Protein AF-K2ACZ4-F1 (afdb_monomer_lite)

Secondary structure (DSSP, 8-state):
------TTSSHHHHHHHHTTSS--SSS--EETTEETTTS-HHHHHHH-----SS----SS-HHHHHHTT-TT--GGG-

pLDDT: mean 93.25, std 3.08, range [77.56, 97.56]

Sequence (78 aa):
MALVGPSGAGKSTILQLLMRFYDPQSGSIRLDGLDLRDLTRSDFRAAMALVPQDPVIFATSALENIRFGRPDASEAEV

Radius of gyration: 16.01 Å; chains: 1; bounding box: 40×31×41 Å

Foldseek 3Di:
DDDDDDPPPCPVVVVCCLLPVDPDPDDFDDDPNHGPVPDDPVVSPVVDDDDDPDDDDDPDDPQVRVCVSPVPDDPVRD

Structure (mmCIF, N/CA/C/O backbone):
data_AF-K2ACZ4-F1
#
_entry.id   AF-K2ACZ4-F1
#
loop_
_atom_site.group_PDB
_atom_site.id
_atom_site.type_symbol
_atom_site.label_atom_id
_atom_site.label_alt_id
_atom_site.label_comp_id
_atom_site.label_asym_id
_atom_site.label_entity_id
_atom_site.label_seq_id
_atom_site.pdbx_PDB_ins_code
_atom_site.Cartn_x
_atom_site.Cartn_y
_atom_site.Cartn_z
_atom_site.occupancy
_atom_site.B_iso_or_equiv
_atom_site.auth_seq_id
_atom_site.auth_comp_id
_atom_site.auth_asym_id
_atom_site.auth_atom_id
_atom_site.pdbx_PDB_model_num
ATOM 1 N N . MET A 1 1 ? -8.892 12.994 -3.884 1.00 77.56 1 MET A N 1
ATOM 2 C CA . MET A 1 1 ? -9.092 13.107 -2.420 1.00 77.56 1 MET A CA 1
ATOM 3 C C . MET A 1 1 ? -7.759 13.483 -1.789 1.00 77.56 1 MET A C 1
ATOM 5 O O . MET A 1 1 ? -6.741 13.033 -2.295 1.00 77.56 1 MET A O 1
ATOM 9 N N . ALA A 1 2 ? -7.747 14.306 -0.741 1.00 90.19 2 ALA A N 1
ATOM 10 C CA . ALA A 1 2 ? -6.526 14.676 -0.026 1.00 90.19 2 ALA A CA 1
ATOM 11 C C . ALA A 1 2 ? -6.744 14.530 1.485 1.00 90.19 2 ALA A C 1
ATOM 13 O O . ALA A 1 2 ? -7.792 14.924 1.991 1.00 90.19 2 ALA A O 1
ATOM 14 N N . LEU A 1 3 ? -5.755 13.973 2.189 1.00 92.25 3 LEU A N 1
ATOM 15 C CA . LEU A 1 3 ? -5.726 13.886 3.649 1.00 92.25 3 LEU A CA 1
ATOM 16 C C . LEU A 1 3 ? -4.597 14.783 4.167 1.00 92.25 3 LEU A C 1
ATOM 18 O O . LEU A 1 3 ? -3.419 14.472 4.001 1.00 92.25 3 LEU A O 1
ATOM 22 N N . VAL A 1 4 ? -4.958 15.902 4.790 1.00 94.50 4 VAL A N 1
ATOM 23 C CA . VAL A 1 4 ? -4.025 16.934 5.269 1.00 94.50 4 VAL A CA 1
ATOM 24 C C . VAL A 1 4 ? -4.269 17.247 6.741 1.00 94.50 4 VAL A C 1
ATOM 26 O O . VAL A 1 4 ? -5.386 17.145 7.236 1.00 94.50 4 VAL A O 1
ATOM 29 N N . GLY A 1 5 ? -3.201 17.604 7.453 1.00 94.56 5 GLY A N 1
ATOM 30 C CA . GLY A 1 5 ? -3.235 17.896 8.885 1.00 94.56 5 GLY A CA 1
ATOM 31 C C . GLY A 1 5 ? -1.828 17.988 9.483 1.00 94.56 5 GLY A C 1
ATOM 32 O O . GLY A 1 5 ? -0.859 17.590 8.821 1.00 94.56 5 GLY A O 1
ATOM 33 N N . PRO A 1 6 ? -1.689 18.472 10.727 1.00 96.00 6 PRO A N 1
ATOM 34 C CA . PRO A 1 6 ? -0.392 18.679 11.372 1.00 96.00 6 PRO A CA 1
ATOM 35 C C . PRO A 1 6 ? 0.391 17.371 11.557 1.00 96.00 6 PRO A C 1
ATOM 37 O O . PRO A 1 6 ? -0.154 16.267 11.439 1.00 96.00 6 PRO A O 1
ATOM 40 N N . SER A 1 7 ? 1.697 17.477 11.817 1.00 93.62 7 SER A N 1
ATOM 41 C CA . SER A 1 7 ? 2.505 16.307 12.188 1.00 93.62 7 SER A CA 1
ATOM 42 C C . SER A 1 7 ? 1.915 15.629 13.430 1.00 93.62 7 SER A C 1
ATOM 44 O O . SER A 1 7 ? 1.374 16.299 14.304 1.00 93.62 7 SER A O 1
ATOM 46 N N . GLY A 1 8 ? 1.941 14.296 13.472 1.00 93.00 8 GLY A N 1
ATOM 47 C CA . GLY A 1 8 ? 1.324 13.520 14.554 1.00 93.00 8 GLY A CA 1
ATOM 48 C C . GLY A 1 8 ? -0.197 13.327 14.459 1.00 93.00 8 GLY A C 1
ATOM 49 O O . GLY A 1 8 ? -0.733 12.509 15.192 1.00 93.00 8 GLY A O 1
ATOM 50 N N . ALA A 1 9 ? -0.900 13.961 13.510 1.00 95.12 9 ALA A N 1
ATOM 51 C CA . ALA A 1 9 ? -2.355 13.795 13.339 1.00 95.12 9 ALA A CA 1
ATOM 52 C C . ALA A 1 9 ? -2.806 12.402 12.828 1.00 95.12 9 ALA A C 1
ATOM 54 O O . ALA A 1 9 ? -3.950 12.240 12.420 1.00 95.12 9 ALA A O 1
ATOM 55 N N . GLY A 1 10 ? -1.912 11.410 12.767 1.00 93.94 10 GLY A N 1
ATOM 56 C CA . GLY A 1 10 ? -2.258 10.039 12.368 1.00 93.94 10 GLY A CA 1
ATOM 57 C C . GLY A 1 10 ? -2.360 9.779 10.860 1.00 93.94 10 GLY A C 1
ATOM 58 O O . GLY A 1 10 ? -2.777 8.697 10.465 1.00 93.94 10 GLY A O 1
ATOM 59 N N . LYS A 1 11 ? -1.944 10.712 9.992 1.00 95.00 11 LYS A N 1
ATOM 60 C CA . LYS A 1 11 ? -1.964 10.521 8.522 1.00 95.00 11 LYS A CA 1
ATOM 61 C C . LYS A 1 11 ? -1.206 9.260 8.083 1.00 95.00 11 LYS A C 1
ATOM 63 O O . LYS A 1 11 ? -1.730 8.460 7.314 1.00 95.00 11 LYS A O 1
ATOM 68 N N . SER A 1 12 ? 0.002 9.061 8.617 1.00 92.62 12 SER A N 1
ATOM 69 C CA . SER A 1 12 ? 0.804 7.861 8.350 1.00 92.62 12 SER A CA 1
ATOM 70 C C . SER A 1 12 ? 0.157 6.606 8.933 1.00 92.62 12 SER A C 1
ATOM 72 O O . SER A 1 12 ? 0.174 5.567 8.289 1.00 92.62 12 SER A O 1
ATOM 74 N N . THR A 1 13 ? -0.477 6.706 10.103 1.00 94.31 13 THR A N 1
ATOM 75 C CA . THR A 1 13 ? -1.221 5.598 10.720 1.00 94.31 13 THR A CA 1
ATOM 76 C C . THR A 1 13 ? -2.398 5.160 9.849 1.00 94.31 13 THR A C 1
ATOM 78 O O . THR A 1 13 ? -2.589 3.967 9.638 1.00 94.31 13 THR A O 1
ATOM 81 N N . ILE A 1 14 ? -3.147 6.106 9.272 1.00 93.94 14 ILE A N 1
ATOM 82 C CA . ILE A 1 14 ? -4.228 5.805 8.321 1.00 93.94 14 ILE A CA 1
ATOM 83 C C . ILE A 1 14 ? -3.672 5.093 7.088 1.00 93.94 14 ILE A C 1
ATOM 85 O O . ILE A 1 14 ? -4.215 4.066 6.694 1.00 93.94 14 ILE A O 1
ATOM 89 N N . LEU A 1 15 ? -2.575 5.587 6.505 1.00 92.81 15 LEU A N 1
ATOM 90 C CA . LEU A 1 15 ? -1.929 4.911 5.375 1.00 92.81 15 LEU A CA 1
ATOM 91 C C . LEU A 1 15 ? -1.487 3.489 5.743 1.00 92.81 15 LEU A C 1
ATOM 93 O O . LEU A 1 15 ? -1.684 2.574 4.954 1.00 92.81 15 LEU A O 1
ATOM 97 N N . GLN A 1 16 ? -0.945 3.277 6.942 1.00 93.12 16 GLN A N 1
ATOM 98 C CA . GLN A 1 16 ? -0.531 1.950 7.400 1.00 93.12 16 GLN A CA 1
ATOM 99 C C . GLN A 1 16 ? -1.709 0.984 7.578 1.00 93.12 16 GLN A C 1
ATOM 101 O O . GLN A 1 16 ? -1.583 -0.187 7.225 1.00 93.12 16 GLN A O 1
ATOM 106 N N . LEU A 1 17 ? -2.851 1.464 8.078 1.00 94.81 17 LEU A N 1
ATOM 107 C CA . LEU A 1 17 ? -4.085 0.677 8.163 1.00 94.81 17 LEU A CA 1
ATOM 108 C C . LEU A 1 17 ? -4.641 0.355 6.770 1.00 94.81 17 LEU A C 1
ATOM 110 O O . LEU A 1 17 ? -4.981 -0.792 6.496 1.00 94.81 17 LEU A O 1
ATOM 114 N N . LEU A 1 18 ? -4.680 1.342 5.868 1.00 93.56 18 LEU A N 1
ATOM 115 C CA . LEU A 1 18 ? -5.119 1.146 4.483 1.00 93.56 18 LEU A CA 1
ATOM 116 C C . LEU A 1 18 ? -4.235 0.143 3.742 1.00 93.56 18 LEU A C 1
ATOM 118 O O . LEU A 1 18 ? -4.759 -0.667 2.995 1.00 93.56 18 LEU A O 1
ATOM 122 N N . MET A 1 19 ? -2.921 0.168 3.985 1.00 92.81 19 MET A N 1
ATOM 123 C CA . MET A 1 19 ? -1.937 -0.769 3.429 1.00 92.81 19 MET A CA 1
ATOM 124 C C . MET A 1 19 ? -1.898 -2.124 4.150 1.00 92.81 19 MET A C 1
ATOM 126 O O . MET A 1 19 ? -1.068 -2.970 3.811 1.00 92.81 19 MET A O 1
ATOM 130 N N . ARG A 1 20 ? -2.767 -2.332 5.151 1.00 92.69 20 ARG A N 1
ATOM 131 C CA . ARG A 1 20 ? -2.830 -3.535 5.992 1.00 92.69 20 ARG A CA 1
ATOM 132 C C . ARG A 1 20 ? -1.476 -3.903 6.621 1.00 92.69 20 ARG A C 1
ATOM 134 O O . ARG A 1 20 ? -1.160 -5.074 6.823 1.00 92.69 20 ARG A O 1
ATOM 141 N N . PHE A 1 21 ? -0.666 -2.896 6.957 1.00 91.44 21 PHE A N 1
ATOM 142 C CA . PHE A 1 21 ? 0.485 -3.084 7.848 1.00 91.44 21 PHE A CA 1
ATOM 143 C C . PHE A 1 21 ? 0.031 -3.327 9.294 1.00 91.44 21 PHE A C 1
ATOM 145 O O . PHE A 1 21 ? 0.748 -3.971 10.056 1.00 91.44 21 PHE A O 1
ATOM 152 N N . TYR A 1 22 ? -1.176 -2.867 9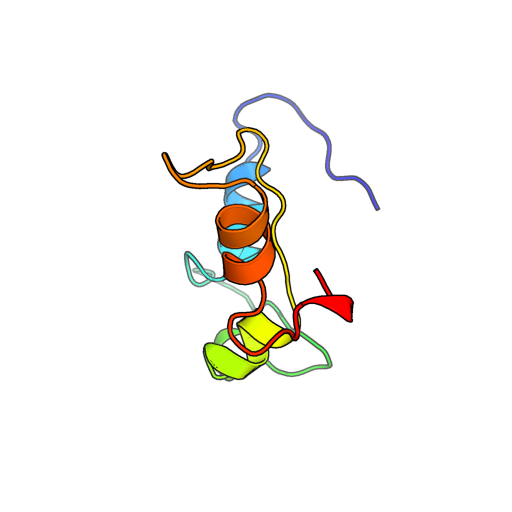.635 1.00 93.31 22 TYR A N 1
ATOM 153 C CA . TYR A 1 22 ? -1.888 -3.174 10.873 1.00 93.31 22 TYR A CA 1
ATOM 154 C C . TYR A 1 22 ? -3.370 -3.419 10.574 1.00 93.31 22 TYR A C 1
ATOM 156 O O . TYR A 1 22 ? -3.905 -2.863 9.613 1.00 93.31 22 TYR A O 1
ATOM 164 N N . ASP A 1 23 ? -4.034 -4.196 11.428 1.00 93.44 23 ASP A N 1
ATOM 165 C CA . ASP A 1 23 ? -5.491 -4.329 11.418 1.00 93.44 23 ASP A CA 1
ATOM 166 C C . ASP A 1 23 ? -6.134 -3.273 12.338 1.00 93.44 23 ASP A C 1
ATOM 168 O O . ASP A 1 23 ? -5.542 -2.891 13.357 1.00 93.44 23 ASP A O 1
ATOM 172 N N . PRO A 1 24 ? -7.345 -2.781 12.017 1.00 94.62 24 PRO A N 1
ATOM 173 C CA . PRO A 1 24 ? -8.040 -1.827 12.869 1.00 94.62 24 PRO A CA 1
ATOM 174 C C . PRO A 1 24 ? -8.433 -2.475 14.203 1.00 94.62 24 PRO A C 1
ATOM 176 O O . PRO A 1 24 ? -8.974 -3.579 14.237 1.00 94.62 24 PRO A O 1
ATOM 179 N N . GLN A 1 25 ? -8.214 -1.764 15.312 1.00 94.06 25 GLN A N 1
ATOM 180 C CA . GLN A 1 25 ? -8.633 -2.228 16.644 1.00 94.06 25 GLN A CA 1
ATOM 181 C C . GLN A 1 25 ? -10.162 -2.265 16.791 1.00 94.06 25 GLN A C 1
ATOM 183 O O . GLN A 1 25 ? -10.700 -3.080 17.537 1.00 94.06 25 GLN A O 1
ATOM 188 N N . SER A 1 26 ? -10.866 -1.377 16.086 1.00 96.06 26 SER A N 1
ATOM 189 C CA . SER A 1 26 ? -12.323 -1.325 16.020 1.00 96.06 26 SER A CA 1
ATOM 190 C C . SER A 1 26 ? -12.785 -0.865 14.635 1.00 96.06 26 SER A C 1
ATOM 192 O O . SER A 1 26 ? -12.085 -0.130 13.938 1.00 96.06 26 SER A O 1
ATOM 194 N N . GLY A 1 27 ? -13.974 -1.315 14.225 1.00 96.12 27 GLY A N 1
ATOM 195 C CA . GLY A 1 27 ? -14.519 -1.053 12.891 1.00 96.12 27 GLY A CA 1
ATOM 196 C C . GLY A 1 27 ? -13.983 -1.998 11.808 1.00 96.12 27 GLY A C 1
ATOM 197 O O . GLY A 1 27 ? -13.504 -3.096 12.094 1.00 96.12 27 GLY A O 1
ATOM 198 N N . SER A 1 28 ? -14.119 -1.580 10.549 1.00 96.38 28 SER A N 1
ATOM 199 C CA . SER A 1 28 ? -13.688 -2.341 9.369 1.00 96.38 28 SER A CA 1
ATOM 200 C C . SER A 1 28 ? -13.287 -1.401 8.239 1.00 96.38 28 SER A C 1
ATOM 202 O O . SER A 1 28 ? -13.948 -0.383 8.033 1.00 96.38 28 SER A O 1
ATOM 204 N N . ILE A 1 29 ? -12.276 -1.786 7.464 1.00 96.31 29 ILE A N 1
ATOM 205 C CA . ILE A 1 29 ? -11.921 -1.141 6.195 1.00 96.31 29 ILE A CA 1
ATOM 206 C C . ILE A 1 29 ? -12.320 -2.110 5.089 1.00 96.31 29 ILE A C 1
ATOM 208 O O . ILE A 1 29 ? -12.018 -3.298 5.190 1.00 96.31 29 ILE A O 1
ATOM 212 N N . ARG A 1 30 ? -13.029 -1.623 4.068 1.00 95.81 30 ARG A N 1
ATOM 213 C CA . ARG A 1 30 ? -13.570 -2.470 3.003 1.00 95.81 30 ARG A CA 1
ATOM 214 C C . ARG A 1 30 ? -13.123 -1.999 1.628 1.00 95.81 30 ARG A C 1
ATOM 216 O O . ARG A 1 30 ? -13.128 -0.797 1.372 1.00 95.81 30 ARG A O 1
ATOM 223 N N . LEU A 1 31 ? -12.802 -2.951 0.761 1.00 94.06 31 LEU A N 1
ATOM 224 C CA . LEU A 1 31 ? -12.570 -2.750 -0.667 1.00 94.06 31 LEU A CA 1
ATOM 225 C C . LEU A 1 31 ? -13.659 -3.519 -1.418 1.00 94.06 31 LEU A C 1
ATOM 227 O O . LEU A 1 31 ? -13.829 -4.714 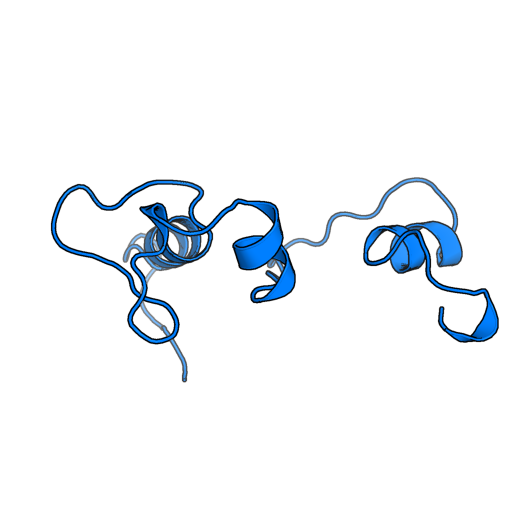-1.191 1.00 94.06 31 LEU A O 1
ATOM 231 N N . ASP A 1 32 ? -14.455 -2.815 -2.223 1.00 92.44 32 ASP A N 1
ATOM 232 C CA . ASP A 1 32 ? -15.603 -3.379 -2.952 1.00 92.44 32 ASP A CA 1
ATOM 233 C C . ASP A 1 32 ? -16.566 -4.202 -2.074 1.00 92.44 32 ASP A C 1
ATOM 235 O O . ASP A 1 32 ? -17.150 -5.201 -2.483 1.00 92.44 32 ASP A O 1
ATOM 239 N N . GLY A 1 33 ? -16.738 -3.770 -0.822 1.00 94.94 33 GLY A N 1
ATOM 240 C CA . GLY A 1 33 ? -17.623 -4.411 0.152 1.00 94.94 33 GLY A CA 1
ATOM 241 C C . GLY A 1 33 ? -17.004 -5.573 0.937 1.00 94.94 33 GLY A C 1
ATOM 242 O O . GLY A 1 33 ? -17.574 -5.945 1.963 1.00 94.94 33 GLY A O 1
ATOM 243 N N . LEU A 1 34 ? -15.834 -6.079 0.538 1.00 95.06 34 LEU A N 1
ATOM 244 C CA . LEU A 1 34 ? -15.076 -7.095 1.275 1.00 95.06 34 LEU A CA 1
ATOM 245 C C . LEU A 1 34 ? -14.201 -6.435 2.339 1.00 95.06 34 LEU A C 1
ATOM 247 O O . LEU A 1 34 ? -13.558 -5.422 2.067 1.00 95.06 34 LEU A O 1
ATOM 251 N N . ASP A 1 35 ? -14.160 -6.991 3.551 1.00 95.81 35 ASP A N 1
ATOM 252 C CA . ASP A 1 35 ? -13.219 -6.525 4.570 1.00 95.81 35 ASP A CA 1
ATOM 253 C C . ASP A 1 35 ? -11.786 -6.793 4.098 1.00 95.81 35 ASP A C 1
ATOM 255 O O . ASP A 1 35 ? -11.476 -7.875 3.596 1.00 95.81 35 ASP A O 1
ATOM 259 N N . LEU A 1 36 ? -10.886 -5.821 4.274 1.00 95.12 36 LEU A N 1
ATOM 260 C CA . LEU A 1 36 ? -9.481 -5.993 3.897 1.00 95.12 36 LEU A CA 1
ATOM 261 C C . LEU A 1 36 ? -8.838 -7.205 4.580 1.00 95.12 36 LEU A C 1
ATOM 263 O O . LEU A 1 36 ? -7.885 -7.764 4.036 1.00 95.12 36 LEU A O 1
ATOM 267 N N . ARG A 1 37 ? -9.341 -7.613 5.753 1.00 93.50 37 ARG A N 1
ATOM 268 C CA . ARG A 1 37 ? -8.867 -8.790 6.491 1.00 93.50 37 ARG A CA 1
ATOM 269 C C . ARG A 1 37 ? -9.186 -10.108 5.787 1.00 93.50 37 ARG A C 1
ATOM 271 O O . ARG A 1 37 ? -8.400 -11.047 5.923 1.00 93.50 37 ARG A O 1
ATOM 278 N N . ASP A 1 38 ? -10.253 -10.137 4.996 1.00 95.06 38 ASP A N 1
ATOM 279 C CA . ASP A 1 38 ? -10.726 -11.323 4.277 1.00 95.06 38 ASP A CA 1
ATOM 280 C C . ASP A 1 38 ? -10.047 -11.490 2.908 1.00 95.06 38 ASP A C 1
ATOM 282 O O . ASP A 1 38 ? -10.067 -12.573 2.326 1.00 95.06 38 ASP A O 1
ATOM 286 N N . LEU A 1 39 ? -9.397 -10.439 2.395 1.00 94.94 39 LEU A N 1
ATOM 287 C CA . LEU A 1 39 ? -8.617 -10.513 1.161 1.00 94.94 39 LEU A CA 1
ATOM 288 C C . LEU A 1 39 ? -7.311 -11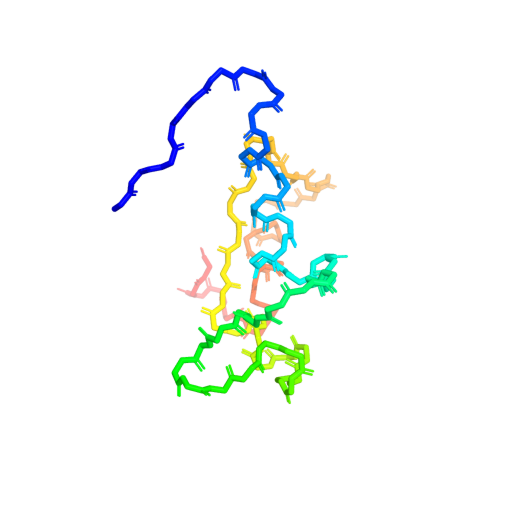.283 1.371 1.00 94.94 39 LEU A C 1
ATOM 290 O O . LEU A 1 39 ? -6.628 -11.146 2.396 1.00 94.94 39 LEU A O 1
ATOM 294 N N . THR A 1 40 ? -6.898 -12.036 0.353 1.00 93.38 40 THR A N 1
ATOM 295 C CA . THR A 1 40 ? -5.542 -12.583 0.319 1.00 93.38 40 THR A CA 1
ATOM 296 C C . THR A 1 40 ? -4.525 -11.451 0.144 1.00 93.38 40 THR A C 1
ATOM 298 O O . THR A 1 40 ? -4.819 -10.379 -0.393 1.00 93.38 40 THR A O 1
ATOM 301 N N . ARG A 1 41 ? -3.279 -11.675 0.578 1.00 88.62 41 ARG A N 1
ATOM 302 C CA . ARG A 1 41 ? -2.208 -10.680 0.394 1.00 88.62 41 ARG A CA 1
ATOM 303 C C . ARG A 1 41 ? -1.891 -10.411 -1.078 1.00 88.62 41 ARG A C 1
ATOM 305 O O . ARG A 1 41 ? -1.389 -9.330 -1.371 1.00 88.62 41 ARG A O 1
ATOM 312 N N . SER A 1 42 ? -2.084 -11.389 -1.965 1.00 91.31 42 SER A N 1
ATOM 313 C CA . SER A 1 42 ? -1.864 -11.220 -3.404 1.00 91.31 42 SER A CA 1
ATOM 314 C C . SER A 1 42 ? -2.939 -10.334 -4.014 1.00 91.31 42 SER A C 1
ATOM 316 O O . SER A 1 42 ? -2.590 -9.357 -4.664 1.00 91.31 42 SER A O 1
ATOM 318 N N . ASP A 1 43 ? -4.214 -10.602 -3.722 1.00 93.00 43 ASP A N 1
ATOM 319 C CA . ASP A 1 43 ? -5.330 -9.836 -4.292 1.00 93.00 43 ASP A CA 1
ATOM 320 C C . ASP A 1 43 ? -5.299 -8.389 -3.802 1.00 93.00 43 ASP A C 1
ATOM 322 O O . ASP A 1 43 ? -5.413 -7.449 -4.586 1.00 93.00 43 ASP A O 1
ATOM 326 N N . PHE A 1 44 ? -5.033 -8.198 -2.505 1.00 93.31 44 PHE A N 1
ATOM 327 C CA . PHE A 1 44 ? -4.883 -6.867 -1.931 1.00 93.31 44 PHE A CA 1
ATOM 328 C C . PHE A 1 44 ? -3.730 -6.078 -2.576 1.00 93.31 44 PHE A C 1
ATOM 330 O O . PHE A 1 44 ? -3.902 -4.914 -2.933 1.00 93.31 44 PHE A O 1
ATOM 337 N N . ARG A 1 45 ? -2.558 -6.705 -2.766 1.00 90.38 45 ARG A N 1
ATOM 338 C CA . ARG A 1 45 ? -1.393 -6.046 -3.386 1.00 90.38 45 ARG A CA 1
ATOM 339 C C . ARG A 1 45 ? -1.542 -5.821 -4.887 1.00 90.38 45 ARG A C 1
ATOM 341 O O . ARG A 1 45 ? -0.937 -4.891 -5.402 1.00 90.38 45 ARG A O 1
ATOM 348 N N . ALA A 1 46 ? -2.335 -6.633 -5.579 1.00 90.38 46 ALA A N 1
ATOM 349 C CA . ALA A 1 46 ? -2.669 -6.398 -6.980 1.00 90.38 46 ALA A CA 1
ATOM 350 C C . ALA A 1 46 ? -3.626 -5.203 -7.148 1.00 90.38 46 ALA A C 1
ATOM 352 O O . ALA A 1 46 ? -3.568 -4.509 -8.160 1.00 90.38 46 ALA A O 1
ATOM 353 N N . ALA A 1 47 ? -4.48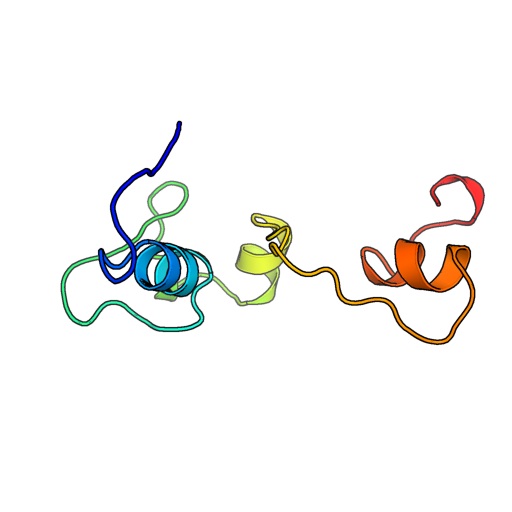2 -4.945 -6.153 1.00 91.94 47 ALA A N 1
ATOM 354 C CA . ALA A 1 47 ? -5.453 -3.853 -6.183 1.00 91.94 47 ALA A CA 1
ATOM 355 C C . ALA A 1 47 ? -4.905 -2.502 -5.684 1.00 91.94 47 ALA A C 1
ATOM 357 O O . ALA A 1 47 ? -5.502 -1.463 -5.965 1.00 91.94 47 ALA A O 1
ATOM 358 N N . MET A 1 48 ? -3.796 -2.489 -4.934 1.00 91.06 48 MET A N 1
ATOM 359 C CA . MET A 1 48 ? -3.264 -1.286 -4.282 1.00 91.06 48 MET A CA 1
ATOM 360 C C . MET A 1 48 ? -1.746 -1.158 -4.428 1.00 91.06 48 MET A C 1
ATOM 362 O O . MET A 1 48 ? -0.995 -2.066 -4.080 1.00 91.06 48 MET A O 1
ATOM 366 N N . ALA A 1 49 ? -1.295 0.032 -4.829 1.00 90.44 49 ALA A N 1
ATOM 367 C CA . A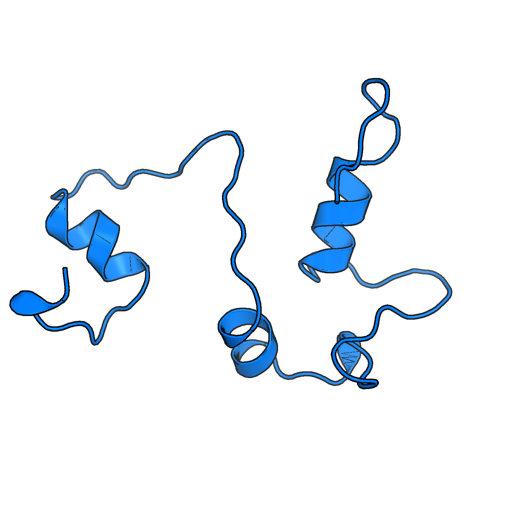LA A 1 49 ? 0.113 0.419 -4.843 1.00 90.44 49 ALA A CA 1
ATOM 368 C C . ALA A 1 49 ? 0.353 1.628 -3.926 1.00 90.44 49 ALA A C 1
ATOM 370 O O . ALA A 1 49 ? -0.429 2.579 -3.915 1.00 90.44 49 ALA A O 1
ATOM 371 N N . LEU A 1 50 ? 1.458 1.603 -3.177 1.00 90.00 50 LEU A N 1
ATOM 372 C CA . LEU A 1 50 ? 1.923 2.727 -2.365 1.00 90.00 50 LEU A CA 1
ATOM 373 C C . LEU A 1 50 ? 3.151 3.351 -3.016 1.00 90.00 50 LEU A C 1
ATOM 375 O O . LEU A 1 50 ? 4.147 2.668 -3.238 1.00 90.00 50 LEU A O 1
ATOM 379 N N . VAL A 1 51 ? 3.100 4.662 -3.229 1.00 89.94 51 VAL A N 1
ATOM 380 C CA . VAL A 1 51 ? 4.277 5.463 -3.568 1.00 89.94 51 VAL A CA 1
ATOM 381 C C . VAL A 1 51 ? 4.750 6.143 -2.279 1.00 89.94 51 VAL A C 1
ATOM 383 O O . VAL A 1 51 ? 4.059 7.043 -1.790 1.00 89.94 51 VAL A O 1
ATOM 386 N N . PRO A 1 52 ? 5.850 5.681 -1.657 1.00 85.06 52 PRO A N 1
ATOM 387 C CA . PRO A 1 52 ? 6.351 6.273 -0.421 1.00 85.06 52 PRO A CA 1
ATOM 388 C C . PRO A 1 52 ? 6.903 7.684 -0.668 1.00 85.06 52 PRO A C 1
ATOM 390 O O . PRO A 1 52 ? 7.245 8.035 -1.795 1.00 85.06 52 PRO A O 1
ATOM 393 N N . GLN A 1 53 ? 7.005 8.492 0.394 1.00 84.12 53 GLN A N 1
ATOM 394 C CA . GLN A 1 53 ? 7.653 9.808 0.305 1.00 84.12 53 GLN A CA 1
ATOM 395 C C . GLN A 1 53 ? 9.139 9.683 -0.048 1.00 84.12 53 GLN A C 1
ATOM 397 O O . GLN A 1 53 ? 9.609 10.394 -0.931 1.00 84.12 53 GLN A O 1
ATOM 402 N N . ASP A 1 54 ? 9.835 8.748 0.604 1.00 89.88 54 ASP A N 1
ATOM 403 C CA . ASP A 1 54 ? 11.218 8.395 0.296 1.00 89.88 54 ASP A CA 1
ATOM 404 C C . ASP A 1 54 ? 11.234 7.108 -0.548 1.00 89.88 54 ASP A C 1
ATOM 406 O O . ASP A 1 54 ? 10.809 6.053 -0.058 1.00 89.88 54 ASP A O 1
ATOM 410 N N . PRO A 1 55 ? 11.673 7.159 -1.819 1.00 88.56 55 PRO A N 1
ATOM 411 C CA . PRO A 1 55 ? 11.719 5.979 -2.671 1.00 88.56 55 PRO A CA 1
ATOM 412 C C . PRO A 1 55 ? 12.844 5.030 -2.248 1.00 88.56 55 PRO A C 1
ATOM 414 O O . PRO A 1 55 ? 13.914 5.451 -1.810 1.00 88.56 55 PRO A O 1
ATOM 417 N N . VAL A 1 56 ? 12.622 3.732 -2.450 1.00 90.69 56 VAL A N 1
ATOM 418 C CA . VAL A 1 56 ? 13.667 2.710 -2.317 1.00 90.69 56 VAL A CA 1
ATOM 419 C C . VAL A 1 56 ? 14.250 2.446 -3.699 1.00 90.69 56 VAL A C 1
ATOM 421 O O . VAL A 1 56 ? 13.522 2.036 -4.598 1.00 90.69 56 VAL A O 1
ATOM 424 N N . ILE A 1 57 ? 15.555 2.672 -3.855 1.00 93.94 57 ILE A N 1
ATOM 425 C CA . ILE A 1 57 ? 16.305 2.379 -5.080 1.00 93.94 57 ILE A CA 1
ATOM 426 C C . ILE A 1 57 ? 17.391 1.364 -4.741 1.00 93.94 57 ILE A C 1
ATOM 428 O O . ILE A 1 57 ? 18.211 1.584 -3.848 1.00 93.94 57 ILE A O 1
ATOM 432 N N . PHE A 1 58 ? 17.390 0.243 -5.450 1.00 95.62 58 PHE A N 1
ATOM 433 C CA . PHE A 1 58 ? 18.384 -0.806 -5.290 1.00 95.62 58 PHE A CA 1
ATOM 434 C C . PHE A 1 58 ? 19.654 -0.454 -6.071 1.00 95.62 58 PHE A C 1
ATOM 436 O O . PHE A 1 58 ? 19.581 0.141 -7.149 1.00 95.62 58 PHE A O 1
ATOM 443 N N . ALA A 1 59 ? 20.817 -0.851 -5.543 1.00 97.56 59 ALA A N 1
ATOM 444 C CA . ALA A 1 59 ? 22.130 -0.661 -6.168 1.00 97.56 59 ALA A CA 1
ATOM 445 C C . ALA A 1 59 ? 22.332 -1.614 -7.365 1.00 97.56 59 ALA A C 1
ATOM 447 O O . ALA A 1 59 ? 23.174 -2.507 -7.344 1.00 97.56 59 ALA A O 1
ATOM 448 N N . THR A 1 60 ? 21.497 -1.436 -8.382 1.00 96.50 60 THR A N 1
ATOM 449 C CA . THR A 1 60 ? 21.365 -2.255 -9.589 1.00 96.50 60 THR A CA 1
ATOM 450 C C . THR A 1 60 ? 20.957 -1.337 -10.751 1.00 96.50 60 THR A C 1
ATOM 452 O O . THR A 1 60 ? 20.832 -0.123 -10.567 1.00 96.50 60 THR A O 1
ATOM 455 N N . SER A 1 61 ? 20.765 -1.858 -11.963 1.00 97.12 61 SER A N 1
ATOM 456 C CA . SER A 1 61 ? 20.383 -1.026 -13.112 1.00 97.12 61 SER A CA 1
ATOM 457 C C . SER A 1 61 ? 18.998 -0.375 -12.955 1.00 97.12 61 SER A C 1
ATOM 459 O O . SER A 1 61 ? 18.145 -0.823 -12.183 1.00 97.12 61 SER A O 1
ATOM 461 N N . ALA A 1 62 ? 18.749 0.689 -13.724 1.00 95.38 62 ALA A N 1
ATOM 462 C CA . ALA A 1 62 ? 17.426 1.311 -13.795 1.00 95.38 62 ALA A CA 1
ATOM 463 C C . ALA A 1 62 ? 16.355 0.316 -14.282 1.00 95.38 62 ALA A C 1
ATOM 465 O O . ALA A 1 62 ? 15.275 0.250 -13.702 1.00 95.38 62 ALA A O 1
ATOM 466 N N . LEU A 1 63 ? 16.694 -0.504 -15.285 1.00 95.94 63 LEU A N 1
ATOM 467 C CA . LEU A 1 63 ? 15.829 -1.562 -15.816 1.00 95.94 63 LEU A CA 1
ATOM 468 C C . LEU A 1 63 ? 15.384 -2.530 -14.710 1.00 95.94 63 LEU A C 1
ATOM 470 O O . LEU A 1 63 ? 14.198 -2.820 -14.575 1.00 95.94 63 LEU A O 1
ATOM 474 N N . GLU A 1 64 ? 16.322 -3.004 -13.890 1.00 95.69 64 GLU A N 1
ATOM 475 C CA . GLU A 1 64 ? 16.026 -3.929 -12.790 1.00 95.69 64 GLU A CA 1
ATOM 476 C C . GLU A 1 64 ? 15.197 -3.268 -11.681 1.00 95.69 64 GLU A C 1
ATOM 478 O O . GLU A 1 64 ? 14.293 -3.902 -11.141 1.00 95.69 64 GLU A O 1
ATOM 483 N N . ASN A 1 65 ? 15.439 -1.986 -11.381 1.00 95.94 65 ASN A N 1
ATOM 484 C CA . ASN A 1 65 ? 14.613 -1.232 -10.433 1.00 95.94 65 ASN A CA 1
ATOM 485 C C . ASN A 1 65 ? 13.155 -1.092 -10.909 1.00 95.94 65 ASN A C 1
ATOM 487 O O . ASN A 1 65 ? 12.244 -1.193 -10.092 1.00 95.94 65 ASN A O 1
ATOM 491 N N . ILE A 1 66 ? 12.914 -0.884 -12.210 1.00 94.94 66 ILE A N 1
ATOM 492 C CA . ILE A 1 66 ? 11.549 -0.781 -12.755 1.00 94.94 66 ILE A CA 1
ATOM 493 C C . ILE A 1 66 ? 10.894 -2.167 -12.822 1.00 94.94 66 ILE A C 1
ATOM 495 O O . ILE A 1 66 ? 9.776 -2.348 -12.330 1.00 94.94 66 ILE A O 1
ATOM 499 N N . ARG A 1 67 ? 11.601 -3.175 -13.357 1.00 96.12 67 ARG A N 1
ATOM 500 C CA . ARG A 1 67 ? 11.098 -4.557 -13.458 1.00 96.12 67 ARG A CA 1
ATOM 501 C C . ARG A 1 67 ? 10.789 -5.170 -12.090 1.00 96.12 67 ARG A C 1
ATOM 503 O O . ARG A 1 67 ? 9.919 -6.029 -12.003 1.00 96.12 67 ARG A O 1
ATOM 510 N N . PHE A 1 68 ? 11.410 -4.696 -11.008 1.00 93.75 68 PHE A N 1
ATOM 511 C CA . PHE A 1 68 ? 11.059 -5.096 -9.641 1.00 93.75 68 PHE A CA 1
ATOM 512 C C . PHE A 1 68 ? 9.555 -4.951 -9.332 1.00 93.75 68 PHE A C 1
ATOM 514 O O . PHE A 1 68 ? 8.999 -5.777 -8.611 1.00 93.75 68 PHE A O 1
ATOM 521 N N . GLY A 1 69 ? 8.876 -3.946 -9.904 1.00 91.25 69 GLY A N 1
ATOM 522 C CA . GLY A 1 69 ? 7.432 -3.748 -9.730 1.00 91.25 69 GLY A CA 1
ATOM 523 C C . GLY A 1 69 ? 6.559 -4.779 -10.459 1.00 91.25 69 GLY A C 1
ATOM 524 O O . GLY A 1 69 ? 5.427 -5.022 -10.042 1.00 91.25 69 GLY A O 1
ATOM 525 N N . ARG A 1 70 ? 7.077 -5.404 -11.525 1.00 93.56 70 ARG A N 1
ATOM 526 C CA . ARG A 1 70 ? 6.410 -6.474 -12.279 1.00 93.56 70 ARG A CA 1
ATOM 527 C C . ARG A 1 70 ? 7.459 -7.419 -12.886 1.00 93.56 70 ARG A C 1
ATOM 529 O O . ARG A 1 70 ? 7.859 -7.212 -14.031 1.00 93.56 70 ARG A O 1
ATOM 536 N N . PRO A 1 71 ? 7.899 -8.454 -12.142 1.00 93.50 71 PRO A N 1
ATOM 537 C CA . PRO A 1 71 ? 9.013 -9.317 -12.548 1.00 93.50 71 PRO A CA 1
ATOM 538 C C . PRO A 1 71 ? 8.838 -9.983 -13.916 1.00 93.50 71 PRO A C 1
ATOM 540 O O . PRO A 1 71 ? 9.816 -10.160 -14.637 1.00 93.50 71 PRO A O 1
ATOM 543 N N . ASP A 1 72 ? 7.593 -10.281 -14.286 1.00 94.25 72 ASP A N 1
ATOM 544 C CA . ASP A 1 72 ? 7.243 -10.941 -15.546 1.00 94.25 72 ASP A CA 1
ATOM 545 C C . ASP A 1 72 ? 7.123 -9.966 -16.738 1.00 94.25 72 ASP A C 1
ATOM 547 O O . ASP A 1 72 ? 6.727 -10.370 -17.829 1.00 94.25 72 ASP A O 1
ATOM 551 N N . ALA A 1 73 ? 7.436 -8.675 -16.552 1.00 96.00 73 ALA A N 1
ATOM 552 C CA . ALA A 1 73 ? 7.395 -7.679 -17.621 1.00 96.00 73 ALA A CA 1
ATOM 553 C C . ALA A 1 73 ? 8.490 -7.923 -18.673 1.00 96.00 73 ALA A C 1
ATOM 555 O O . ALA A 1 73 ? 9.682 -8.028 -18.348 1.00 96.00 73 ALA A O 1
ATOM 556 N N . SER A 1 74 ? 8.091 -7.936 -19.947 1.00 95.94 74 SER A N 1
ATOM 557 C CA . SER A 1 74 ? 9.028 -8.021 -21.073 1.00 95.94 74 SER A CA 1
ATOM 558 C C . SER A 1 74 ? 9.917 -6.774 -21.164 1.00 95.94 74 SER A C 1
ATOM 560 O O . SER A 1 74 ? 9.620 -5.743 -20.567 1.00 95.94 74 SER A O 1
ATOM 562 N N . GLU A 1 75 ? 11.013 -6.829 -21.923 1.00 93.44 75 GLU A N 1
ATOM 563 C CA . GLU A 1 75 ? 11.858 -5.642 -22.149 1.00 93.44 75 GLU A CA 1
ATOM 564 C C . GLU A 1 75 ? 11.121 -4.489 -22.829 1.00 93.44 75 GLU A C 1
ATOM 566 O O . GLU A 1 75 ? 11.448 -3.343 -22.5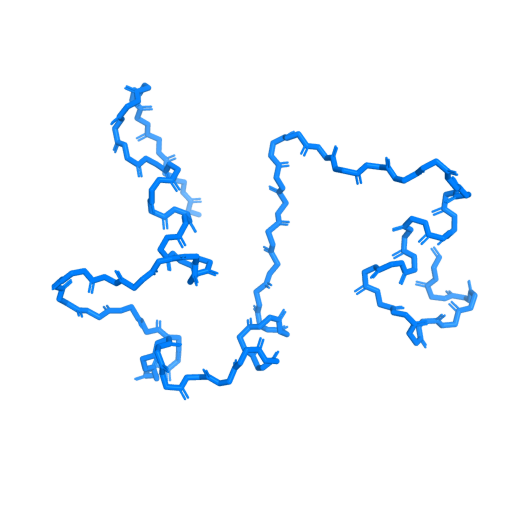74 1.00 93.44 75 GLU A O 1
ATOM 571 N N . ALA A 1 76 ? 10.115 -4.772 -23.658 1.00 96.12 76 ALA A N 1
ATOM 572 C CA . ALA A 1 76 ? 9.331 -3.727 -24.311 1.00 96.12 76 ALA A CA 1
ATOM 573 C C . ALA A 1 76 ? 8.311 -3.054 -23.371 1.00 96.12 76 ALA A C 1
ATOM 575 O O . ALA A 1 76 ? 7.742 -2.024 -23.721 1.00 96.12 76 ALA A O 1
ATOM 576 N N . GLU A 1 77 ? 8.037 -3.654 -22.211 1.00 93.25 77 GLU A N 1
ATOM 577 C CA . GLU A 1 77 ? 7.075 -3.149 -21.227 1.00 93.25 77 GLU A CA 1
ATOM 578 C C . GLU A 1 77 ? 7.730 -2.381 -20.070 1.00 93.25 77 GLU A C 1
ATOM 580 O O . GLU A 1 77 ? 7.013 -1.853 -19.216 1.00 93.25 77 GLU A O 1
ATOM 585 N N . VAL A 1 78 ? 9.065 -2.358 -20.026 1.00 90.81 78 VAL A N 1
ATOM 586 C CA . VAL A 1 78 ? 9.885 -1.667 -19.022 1.00 90.81 78 VAL A CA 1
ATOM 587 C C . VAL A 1 78 ? 10.573 -0.477 -19.673 1.00 90.81 78 VAL A C 1
ATOM 589 O O . VAL A 1 78 ? 10.503 0.620 -19.079 1.00 90.81 78 VAL A O 1
#